Protein AF-A0A9E2XJ67-F1 (afdb_monomer_lite)

Foldseek 3Di:
DVVLVVVVVVPDPSVPDDDDDQDQHPAPDDDDPPDDDPSSPDDDDDDD

pLDDT: mean 89.38, std 4.22, range [78.88, 95.94]

Structure (mmCIF, N/CA/C/O backbone):
data_AF-A0A9E2XJ67-F1
#
_entry.id   AF-A0A9E2XJ67-F1
#
loop_
_atom_site.group_PDB
_atom_site.id
_atom_site.type_symbol
_atom_site.label_atom_id
_atom_site.label_alt_id
_atom_site.label_comp_id
_atom_site.label_asym_id
_atom_site.label_entity_id
_atom_site.label_seq_id
_atom_site.pdbx_PDB_ins_code
_atom_site.Cartn_x
_atom_site.Cartn_y
_atom_site.Cartn_z
_atom_site.occupancy
_atom_site.B_iso_or_equiv
_atom_site.auth_seq_id
_atom_site.auth_comp_id
_atom_site.auth_asym_id
_atom_site.auth_atom_id
_atom_site.pdbx_PDB_model_num
ATOM 1 N N . ASN A 1 1 ? -5.955 -8.200 0.362 1.00 82.44 1 ASN A N 1
ATOM 2 C CA . ASN A 1 1 ? -4.911 -7.165 0.189 1.00 82.44 1 ASN A CA 1
ATOM 3 C C . ASN A 1 1 ? -4.060 -7.199 1.447 1.00 82.44 1 ASN A C 1
ATOM 5 O O . ASN A 1 1 ? -4.382 -6.482 2.379 1.00 82.44 1 ASN A O 1
ATOM 9 N N . ALA A 1 2 ? -3.020 -8.041 1.509 1.00 89.25 2 ALA A N 1
ATOM 10 C CA . ALA A 1 2 ? -2.409 -8.455 2.783 1.00 89.25 2 ALA A CA 1
ATOM 11 C C . ALA A 1 2 ? -2.031 -7.295 3.727 1.00 89.25 2 ALA A C 1
ATOM 13 O O . ALA A 1 2 ? -2.342 -7.350 4.912 1.00 89.25 2 ALA A O 1
ATOM 14 N N . VAL A 1 3 ? -1.433 -6.220 3.198 1.00 91.62 3 VAL A N 1
ATOM 15 C CA . VAL A 1 3 ? -1.068 -5.033 3.994 1.00 91.62 3 VAL A CA 1
ATOM 16 C C . VAL A 1 3 ? -2.297 -4.242 4.450 1.00 91.62 3 VAL A C 1
ATOM 18 O O . VAL A 1 3 ? -2.376 -3.868 5.612 1.00 91.62 3 VAL A O 1
ATOM 21 N N . LYS A 1 4 ? -3.300 -4.042 3.581 1.00 91.44 4 LYS A N 1
ATOM 22 C CA . LYS A 1 4 ? -4.580 -3.429 3.981 1.00 91.44 4 LYS A CA 1
ATOM 23 C C . LYS A 1 4 ? -5.243 -4.235 5.097 1.00 91.44 4 LYS A C 1
ATOM 25 O O . LYS A 1 4 ? -5.719 -3.656 6.062 1.00 91.44 4 LYS A O 1
ATOM 30 N N . ASP A 1 5 ? -5.270 -5.556 4.959 1.00 94.12 5 ASP A N 1
ATOM 31 C CA . ASP A 1 5 ? -5.931 -6.442 5.914 1.00 94.12 5 ASP A CA 1
ATOM 32 C C . ASP A 1 5 ? -5.219 -6.406 7.280 1.00 94.12 5 ASP A C 1
ATOM 34 O O . ASP A 1 5 ? -5.881 -6.455 8.313 1.00 94.12 5 ASP A O 1
ATOM 38 N N . ALA A 1 6 ? -3.888 -6.261 7.293 1.00 94.44 6 ALA A N 1
ATOM 39 C CA . ALA A 1 6 ? -3.115 -6.016 8.511 1.00 94.44 6 ALA A CA 1
ATOM 40 C C . ALA A 1 6 ? -3.455 -4.655 9.144 1.00 94.44 6 ALA A C 1
ATOM 42 O O . ALA A 1 6 ? -3.845 -4.614 10.304 1.00 94.44 6 ALA A O 1
ATOM 43 N N . LEU A 1 7 ? -3.434 -3.565 8.369 1.00 93.31 7 LEU A N 1
ATOM 44 C CA . LEU A 1 7 ? -3.757 -2.222 8.875 1.00 93.31 7 LEU A CA 1
ATOM 45 C C . LEU A 1 7 ? -5.173 -2.128 9.459 1.00 93.31 7 LEU A C 1
ATOM 47 O O . LEU A 1 7 ? -5.3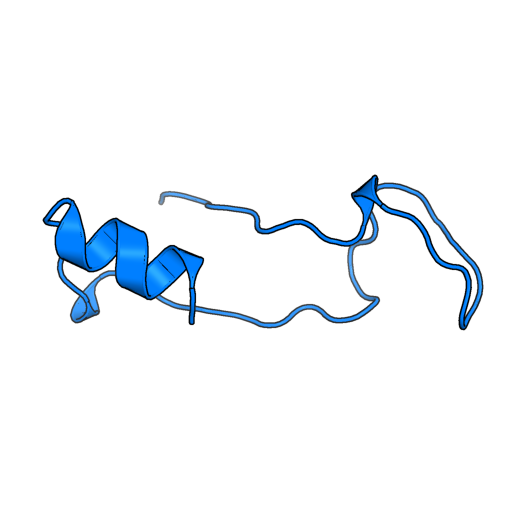86 -1.461 10.468 1.00 93.31 7 LEU A O 1
ATOM 51 N N . VAL A 1 8 ? -6.145 -2.815 8.854 1.00 95.88 8 VAL A N 1
ATOM 52 C CA . VAL A 1 8 ? -7.515 -2.876 9.386 1.00 95.88 8 VAL A CA 1
ATOM 53 C C . VAL A 1 8 ? -7.567 -3.619 10.721 1.00 95.88 8 VAL A C 1
ATOM 55 O O . VAL A 1 8 ? -8.288 -3.190 11.620 1.00 95.88 8 VAL A O 1
ATOM 58 N N . ARG A 1 9 ? -6.800 -4.705 10.880 1.00 95.94 9 ARG A N 1
ATOM 59 C CA . ARG A 1 9 ? -6.689 -5.421 12.165 1.00 95.94 9 ARG A CA 1
ATOM 60 C C . ARG A 1 9 ? -6.045 -4.558 13.245 1.00 95.94 9 ARG A C 1
ATOM 62 O O . ARG A 1 9 ? -6.473 -4.632 14.391 1.00 95.94 9 ARG A O 1
ATOM 69 N N . ASP A 1 10 ? -5.094 -3.717 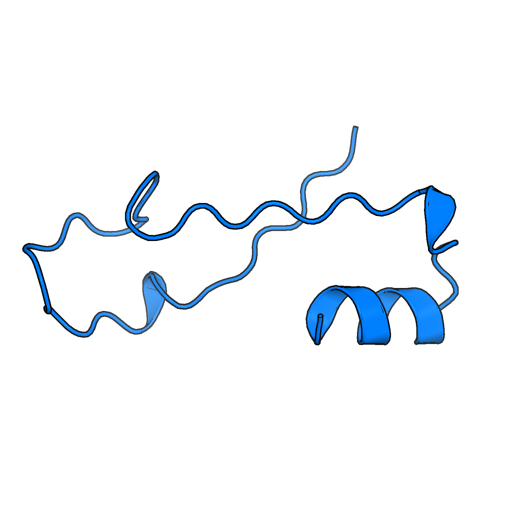12.859 1.00 95.00 10 ASP A N 1
ATOM 70 C CA . ASP A 1 10 ? -4.427 -2.770 13.755 1.00 95.00 10 ASP A CA 1
ATOM 71 C C . ASP A 1 10 ? -5.294 -1.531 14.068 1.00 95.00 10 ASP A C 1
ATOM 73 O O . ASP A 1 10 ? -4.899 -0.676 14.858 1.00 95.00 10 ASP A O 1
ATOM 77 N N . GLY A 1 11 ? -6.499 -1.438 13.488 1.00 94.88 11 GLY A N 1
ATOM 78 C CA . GLY A 1 11 ? -7.511 -0.436 13.832 1.00 94.88 11 GLY A CA 1
ATOM 79 C C . GLY A 1 11 ? -7.668 0.709 12.830 1.00 94.88 11 GLY A C 1
ATOM 80 O O . GLY A 1 11 ? -8.4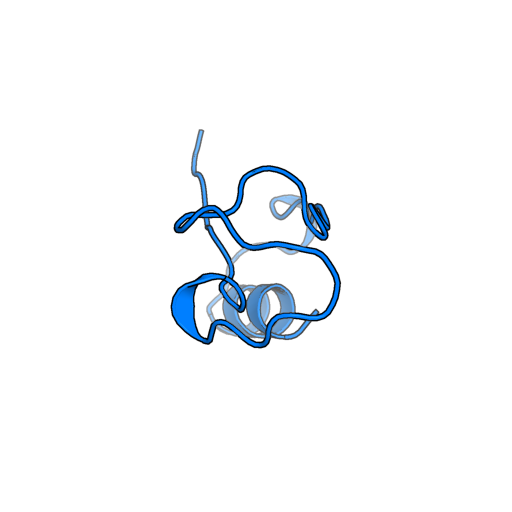79 1.605 13.065 1.00 94.88 11 GLY A O 1
ATOM 81 N N . VAL A 1 12 ? -6.953 0.696 11.700 1.00 93.94 12 VAL A N 1
ATOM 82 C CA . VAL A 1 12 ? -7.142 1.702 10.644 1.00 93.94 12 VAL A CA 1
ATOM 83 C C . VAL A 1 12 ? -8.479 1.448 9.928 1.00 93.94 12 VAL A C 1
ATOM 85 O O . VAL A 1 12 ? -8.684 0.359 9.384 1.00 93.94 12 VAL A O 1
ATOM 88 N N . PRO A 1 13 ? -9.404 2.426 9.864 1.00 94.56 13 PRO A N 1
ATOM 89 C CA . PRO A 1 13 ? -10.681 2.237 9.185 1.00 94.56 13 PRO A CA 1
ATOM 90 C C . PRO A 1 13 ? -10.484 1.862 7.714 1.00 94.56 13 PRO A C 1
ATOM 92 O O . PRO A 1 13 ? -9.832 2.578 6.958 1.00 94.56 13 PRO A O 1
ATOM 95 N N . ALA A 1 14 ? -11.109 0.771 7.263 1.00 92.12 14 ALA A N 1
ATOM 96 C CA . ALA A 1 14 ? -10.949 0.272 5.892 1.00 92.12 14 ALA A CA 1
ATOM 97 C C . ALA A 1 14 ? -11.349 1.289 4.804 1.00 92.12 14 ALA A C 1
ATOM 99 O O . ALA A 1 14 ? -10.876 1.190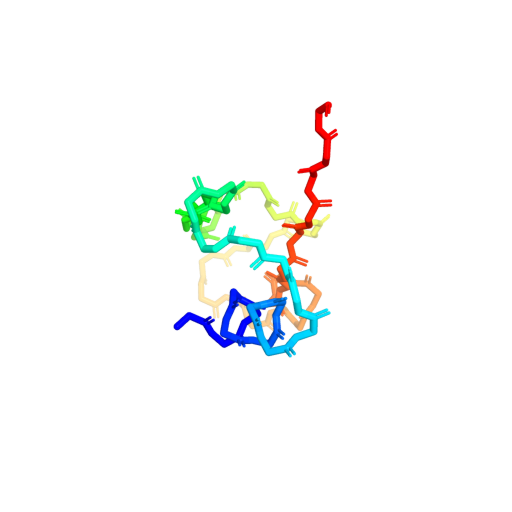 3.672 1.00 92.12 14 ALA A O 1
ATOM 100 N N . GLN A 1 15 ? -12.224 2.235 5.153 1.00 94.12 15 GLN A N 1
ATOM 101 C CA . GLN A 1 15 ? -12.712 3.324 4.301 1.00 94.12 15 GLN A CA 1
ATOM 102 C C . GLN A 1 15 ? -11.655 4.419 4.090 1.00 94.12 15 GLN A C 1
ATOM 104 O O . GLN A 1 15 ? -11.699 5.115 3.084 1.00 94.12 15 GLN A O 1
ATOM 109 N N . ALA A 1 16 ? -10.691 4.541 5.008 1.00 92.75 16 ALA A N 1
ATOM 110 C CA . ALA A 1 16 ? -9.572 5.474 4.906 1.00 92.75 16 ALA A CA 1
ATOM 111 C C . ALA A 1 16 ? -8.398 4.913 4.077 1.00 92.75 16 ALA A C 1
ATOM 113 O O . ALA A 1 16 ? -7.425 5.619 3.837 1.00 92.75 16 ALA A O 1
AT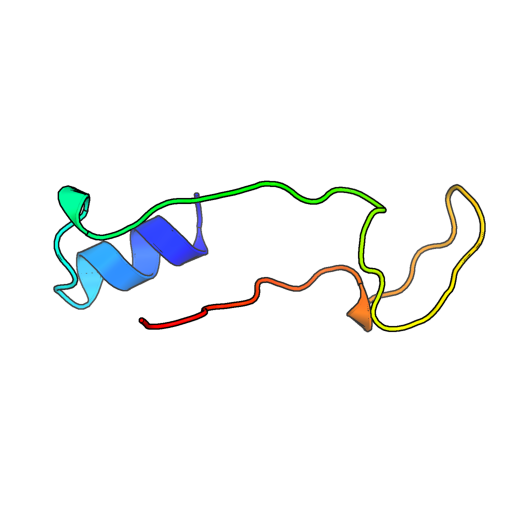OM 114 N N . ILE A 1 17 ? -8.464 3.646 3.636 1.00 92.62 17 ILE A N 1
ATOM 115 C CA . ILE A 1 17 ? -7.367 2.967 2.934 1.00 92.62 17 ILE A CA 1
ATOM 116 C C . ILE A 1 17 ? -7.704 2.784 1.453 1.00 92.62 17 ILE A C 1
ATOM 118 O O . ILE A 1 17 ? -8.571 1.980 1.091 1.00 92.62 17 ILE A O 1
ATOM 122 N N . THR A 1 18 ? -6.916 3.430 0.595 1.00 93.69 18 THR A N 1
ATOM 123 C CA . THR A 1 18 ? -6.916 3.199 -0.856 1.00 93.69 18 THR A CA 1
ATOM 124 C C . THR A 1 18 ? -5.732 2.314 -1.242 1.00 93.69 18 THR A C 1
ATOM 126 O O . THR A 1 18 ? -4.613 2.542 -0.794 1.00 93.69 18 THR A O 1
ATOM 129 N N . VAL A 1 19 ? -5.968 1.287 -2.065 1.00 92.19 19 VAL A N 1
ATOM 130 C CA . VAL A 1 19 ? -4.920 0.367 -2.542 1.00 92.19 19 VAL A CA 1
ATOM 131 C C . VAL A 1 19 ? -4.780 0.517 -4.048 1.00 92.19 19 VAL A C 1
ATOM 133 O O . VAL A 1 19 ? -5.760 0.355 -4.771 1.00 92.19 19 VAL A O 1
ATOM 136 N N . ILE A 1 20 ? -3.561 0.790 -4.512 1.00 90.56 20 ILE A N 1
ATOM 137 C CA . ILE A 1 20 ? -3.236 0.959 -5.930 1.00 90.56 20 ILE A CA 1
ATOM 138 C C . ILE A 1 20 ? -2.123 -0.027 -6.290 1.00 90.56 20 ILE A C 1
ATOM 140 O O . ILE A 1 20 ? -1.090 -0.081 -5.625 1.00 90.56 20 ILE A O 1
ATOM 144 N N . GLY A 1 21 ? -2.336 -0.822 -7.339 1.00 89.00 21 GLY A N 1
ATOM 145 C CA . GLY A 1 21 ? -1.313 -1.708 -7.891 1.00 89.00 21 GLY A CA 1
ATOM 146 C C . GLY A 1 21 ? -0.505 -0.994 -8.973 1.00 89.00 21 GLY A C 1
ATOM 147 O O . GLY A 1 21 ? -1.052 -0.685 -10.027 1.00 89.00 21 GLY A O 1
ATOM 148 N N . MET A 1 22 ? 0.785 -0.753 -8.728 1.00 87.75 22 MET A N 1
ATOM 149 C CA . MET A 1 22 ? 1.667 -0.048 -9.675 1.00 87.75 22 MET A CA 1
ATOM 150 C C . MET A 1 22 ? 2.334 -0.969 -10.714 1.00 87.75 22 MET A C 1
ATOM 152 O O . MET A 1 22 ? 2.804 -0.489 -11.745 1.00 87.75 22 MET A O 1
ATOM 156 N N . GLY A 1 23 ? 2.342 -2.289 -10.493 1.00 86.12 23 GLY A N 1
ATOM 157 C CA . GLY A 1 23 ? 2.996 -3.246 -11.391 1.00 86.12 23 GLY A CA 1
ATOM 158 C C . GLY A 1 23 ? 4.488 -2.939 -11.543 1.00 86.12 23 GLY A C 1
ATOM 159 O O . GLY A 1 23 ? 5.195 -2.804 -10.550 1.00 86.12 23 GLY A O 1
ATOM 160 N N . GLU A 1 24 ? 4.945 -2.793 -12.786 1.00 83.12 24 GLU A N 1
ATOM 161 C CA . GLU A 1 24 ? 6.335 -2.449 -13.127 1.00 83.12 24 GLU A CA 1
ATOM 162 C C . GLU A 1 24 ? 6.567 -0.932 -13.273 1.00 83.12 24 GLU A C 1
ATOM 164 O O . GLU A 1 24 ? 7.631 -0.488 -13.699 1.00 83.12 24 GLU A O 1
ATOM 169 N N . LYS A 1 25 ? 5.582 -0.099 -12.920 1.00 80.69 25 LYS A N 1
ATOM 170 C CA . LYS A 1 25 ? 5.744 1.361 -12.891 1.00 80.69 25 LYS A CA 1
ATOM 171 C C . LYS A 1 25 ? 6.301 1.782 -11.529 1.00 80.69 25 LYS A C 1
ATOM 173 O O . LYS A 1 25 ? 5.812 1.332 -10.500 1.00 80.69 25 LYS A O 1
ATOM 178 N N . GLY A 1 26 ? 7.292 2.676 -11.507 1.00 78.88 26 GLY A N 1
ATOM 179 C CA . GLY A 1 26 ? 7.875 3.173 -10.248 1.00 78.88 26 GLY A CA 1
ATOM 180 C C . GLY A 1 26 ? 8.776 2.158 -9.526 1.00 78.88 26 GLY A C 1
ATOM 181 O O . GLY A 1 26 ? 8.791 2.092 -8.292 1.00 78.88 26 GLY A O 1
ATOM 182 N N . LEU A 1 27 ? 9.516 1.346 -10.289 1.00 84.88 27 LEU A N 1
ATOM 183 C CA . LEU A 1 27 ? 10.541 0.449 -9.751 1.00 84.88 27 LEU A CA 1
ATOM 184 C C . LEU A 1 27 ? 11.566 1.248 -8.935 1.00 84.88 27 LEU A C 1
ATOM 186 O O . LEU A 1 27 ? 11.990 2.324 -9.351 1.00 84.88 27 LEU A O 1
ATOM 190 N N . LEU A 1 28 ? 11.969 0.715 -7.778 1.00 85.31 28 LEU A N 1
ATOM 191 C CA . LEU A 1 28 ? 13.018 1.342 -6.964 1.00 85.31 28 LEU A CA 1
ATOM 192 C C . LEU A 1 28 ? 14.381 1.152 -7.622 1.00 85.31 28 LEU A C 1
ATOM 194 O O . LEU A 1 28 ? 15.200 2.065 -7.640 1.00 85.31 28 LEU A O 1
ATOM 198 N N . VAL A 1 29 ? 14.591 -0.035 -8.190 1.00 86.69 29 VAL A N 1
ATOM 199 C CA . VAL A 1 29 ? 15.745 -0.351 -9.025 1.00 86.69 29 VAL A CA 1
ATOM 200 C C . VAL A 1 29 ? 15.236 -0.604 -10.439 1.00 86.69 29 VAL A C 1
ATOM 202 O O . VAL A 1 29 ? 14.404 -1.499 -10.607 1.00 86.69 29 VAL A O 1
ATOM 205 N N . PRO A 1 30 ? 15.694 0.152 -11.453 1.00 87.31 30 PRO A N 1
ATOM 206 C CA . PRO A 1 30 ? 15.328 -0.106 -12.839 1.00 87.31 30 PRO A CA 1
ATOM 207 C C . PRO A 1 30 ? 15.735 -1.525 -13.244 1.00 87.31 30 PRO A C 1
ATOM 209 O O . PRO A 1 30 ? 16.900 -1.904 -13.128 1.00 87.31 30 PRO A O 1
ATOM 212 N N . THR A 1 31 ? 14.775 -2.309 -13.721 1.00 87.81 31 THR A N 1
ATOM 213 C CA . THR A 1 31 ? 14.988 -3.684 -14.180 1.00 87.81 31 THR A CA 1
ATOM 214 C C . THR A 1 31 ? 14.320 -3.886 -15.531 1.00 87.81 31 THR A C 1
ATOM 216 O O . THR A 1 31 ? 13.296 -3.266 -15.801 1.00 87.81 31 THR A O 1
ATOM 219 N N . GLY A 1 32 ? 14.892 -4.748 -16.375 1.00 86.50 32 GLY A N 1
ATOM 220 C CA . GLY A 1 32 ? 14.226 -5.192 -17.600 1.00 86.50 32 GLY A CA 1
ATOM 221 C C . GLY A 1 32 ? 13.093 -6.180 -17.316 1.00 86.50 32 GLY A C 1
ATOM 222 O O . GLY A 1 32 ? 12.974 -6.700 -16.202 1.00 86.50 32 GLY A O 1
ATOM 223 N N . ASP A 1 33 ? 12.291 -6.458 -18.339 1.00 84.88 33 ASP A N 1
ATOM 224 C CA . ASP A 1 33 ? 11.126 -7.338 -18.245 1.00 84.88 33 ASP A CA 1
ATOM 225 C C . ASP A 1 33 ? 11.493 -8.727 -17.703 1.00 84.88 33 ASP A C 1
ATOM 227 O O . ASP A 1 33 ? 12.480 -9.350 -18.106 1.00 84.88 33 ASP A O 1
ATOM 231 N N . GLY A 1 34 ? 10.684 -9.226 -16.767 1.00 83.06 34 GLY A N 1
ATOM 232 C CA . GLY A 1 34 ? 10.848 -10.561 -16.185 1.00 83.06 34 GLY A CA 1
ATOM 233 C C . GLY A 1 34 ? 12.028 -10.716 -15.216 1.00 83.06 34 GLY A C 1
ATOM 234 O O . GLY A 1 34 ? 12.224 -11.803 -14.662 1.00 83.06 34 GLY A O 1
ATOM 235 N N . VAL A 1 35 ? 12.804 -9.658 -14.958 1.00 88.88 35 VAL A N 1
ATOM 236 C CA . VAL A 1 35 ? 13.917 -9.711 -14.004 1.00 88.88 35 VAL A CA 1
ATOM 237 C C . VAL A 1 35 ? 13.385 -9.685 -12.573 1.00 88.88 35 VAL A C 1
ATOM 239 O O . VAL A 1 35 ? 12.732 -8.747 -12.115 1.00 88.88 35 VAL A O 1
ATOM 242 N N . ARG A 1 36 ? 13.695 -10.745 -11.825 1.00 87.06 36 ARG A N 1
ATOM 243 C CA . ARG A 1 36 ? 13.259 -10.899 -10.439 1.00 87.06 36 ARG A CA 1
ATOM 244 C C . ARG A 1 36 ? 14.122 -10.059 -9.491 1.00 87.06 36 ARG A C 1
ATOM 246 O O . ARG A 1 36 ? 15.131 -10.548 -9.000 1.00 87.06 36 ARG A O 1
ATOM 253 N N . GLU A 1 37 ? 13.646 -8.875 -9.117 1.00 89.94 37 GLU A N 1
ATOM 254 C CA . GLU A 1 37 ? 14.288 -8.014 -8.108 1.00 89.94 37 GLU A CA 1
ATOM 255 C C . GLU A 1 37 ? 13.474 -7.976 -6.796 1.00 89.94 37 GLU A C 1
ATOM 257 O O . GLU A 1 37 ? 12.332 -7.503 -6.790 1.00 89.94 37 GLU A O 1
ATOM 262 N N . PRO A 1 38 ? 13.993 -8.517 -5.675 1.00 88.38 38 PRO A N 1
ATOM 263 C CA . PRO A 1 38 ? 13.317 -8.484 -4.377 1.00 88.38 38 PRO A CA 1
ATOM 264 C C . PRO A 1 38 ? 12.890 -7.092 -3.901 1.00 88.38 38 PRO A C 1
ATOM 266 O O . PRO A 1 38 ? 11.795 -6.972 -3.355 1.00 88.38 38 PRO A O 1
ATOM 269 N N . GLN A 1 39 ? 13.693 -6.053 -4.135 1.00 89.25 39 GLN A N 1
ATOM 270 C CA . GLN A 1 39 ? 13.388 -4.686 -3.692 1.00 89.25 39 GLN A CA 1
ATOM 271 C C . GLN A 1 39 ? 12.175 -4.073 -4.414 1.00 89.25 39 GLN A C 1
ATOM 273 O O . GLN A 1 39 ? 11.474 -3.214 -3.869 1.00 89.25 39 GLN A O 1
ATOM 278 N N . ASN A 1 40 ? 11.884 -4.541 -5.630 1.00 90.31 40 ASN A N 1
ATOM 279 C CA . ASN A 1 40 ? 10.710 -4.122 -6.392 1.00 90.31 40 ASN A CA 1
ATOM 280 C C . ASN A 1 40 ? 9.428 -4.842 -5.936 1.00 90.31 40 ASN A C 1
ATOM 282 O O . ASN A 1 40 ? 8.330 -4.357 -6.197 1.00 90.31 40 ASN A O 1
ATOM 286 N N . ARG A 1 41 ? 9.533 -5.941 -5.173 1.00 89.19 41 ARG A N 1
ATOM 287 C CA . ARG A 1 41 ? 8.388 -6.613 -4.531 1.00 89.19 41 ARG A CA 1
ATOM 288 C C . ARG A 1 41 ? 8.083 -5.994 -3.167 1.00 89.19 41 ARG A C 1
ATOM 290 O O . ARG A 1 41 ? 8.181 -6.662 -2.139 1.00 89.19 41 ARG A O 1
ATOM 297 N N . ARG A 1 42 ? 7.721 -4.712 -3.164 1.00 87.81 42 ARG A N 1
ATOM 298 C CA . ARG A 1 42 ? 7.400 -3.954 -1.947 1.00 87.81 42 ARG A CA 1
ATOM 299 C C . ARG A 1 42 ? 5.998 -3.359 -1.997 1.00 87.81 42 ARG A C 1
ATOM 301 O O . ARG A 1 42 ? 5.386 -3.256 -3.056 1.00 87.81 42 ARG A O 1
ATOM 308 N N . VAL A 1 43 ? 5.528 -2.937 -0.833 1.00 91.56 43 VAL A N 1
ATOM 309 C CA . VAL A 1 43 ? 4.350 -2.083 -0.678 1.00 91.56 43 VAL A CA 1
ATOM 310 C C . VAL A 1 43 ? 4.822 -0.774 -0.063 1.00 91.56 43 VAL A C 1
ATOM 312 O O . VAL A 1 43 ? 5.657 -0.787 0.838 1.00 91.56 43 VAL A O 1
ATOM 315 N N . GLU A 1 44 ? 4.296 0.340 -0.557 1.00 90.44 44 GLU A N 1
ATOM 316 C CA . GLU A 1 44 ? 4.556 1.674 -0.026 1.00 90.44 44 GLU A CA 1
ATOM 317 C C . GLU A 1 44 ? 3.276 2.225 0.607 1.00 90.44 44 GLU A C 1
ATOM 319 O O . GLU A 1 44 ? 2.184 2.047 0.062 1.00 90.44 44 GLU A O 1
ATOM 324 N N . ILE A 1 45 ? 3.408 2.857 1.774 1.00 90.81 45 ILE A N 1
ATOM 325 C CA . ILE A 1 45 ? 2.300 3.480 2.500 1.00 90.81 45 ILE A CA 1
ATOM 326 C C . ILE A 1 45 ? 2.580 4.978 2.534 1.00 90.81 45 ILE A C 1
ATOM 328 O O . ILE A 1 45 ? 3.553 5.412 3.144 1.00 90.81 45 ILE A O 1
ATOM 332 N N . VAL A 1 46 ? 1.721 5.755 1.879 1.00 90.50 46 VAL A N 1
ATOM 333 C CA . VAL A 1 46 ? 1.800 7.218 1.840 1.00 90.50 46 VAL A CA 1
ATOM 334 C C . VAL A 1 46 ? 0.620 7.779 2.625 1.00 90.50 46 VAL A C 1
ATOM 336 O O . VAL A 1 46 ? -0.517 7.360 2.409 1.00 90.50 46 VAL A O 1
ATOM 339 N N . ILE A 1 47 ? 0.895 8.702 3.544 1.00 88.62 47 ILE A N 1
ATOM 340 C CA . ILE A 1 47 ? -0.104 9.374 4.384 1.00 88.62 47 ILE A CA 1
ATOM 341 C C . ILE A 1 47 ? -0.223 10.819 3.893 1.00 88.62 47 ILE A C 1
ATOM 343 O O . ILE A 1 47 ? 0.797 11.437 3.585 1.00 88.62 47 ILE A O 1
ATOM 347 N N . GLN A 1 48 ? -1.452 11.325 3.788 1.00 80.38 48 GLN A N 1
ATOM 348 C CA . GLN A 1 48 ? -1.756 12.712 3.421 1.00 80.38 48 GLN A CA 1
ATOM 349 C C . GLN A 1 48 ? -2.188 13.523 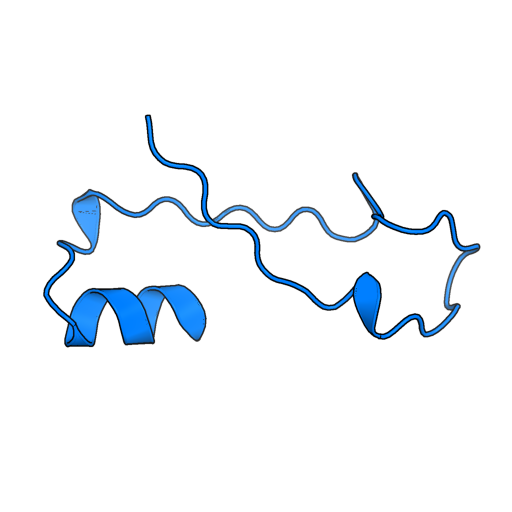4.637 1.00 80.38 48 GLN A C 1
ATOM 351 O O . GLN A 1 48 ? -2.818 12.924 5.539 1.00 80.38 48 GLN A O 1
#

Secondary structure (DSSP, 8-state):
-HHHHHHHHTT--GGG------TTTT-SS---TT---GGGS-------

Radius of gyration: 13.25 Å; chains: 1; bounding box: 28×24×32 Å

Sequence (48 aa):
NAVKDALVRDGVPAQAITVIGMGEKGLLVPTGDGVREPQNRRVEIVIQ